Protein AF-A0A3N5PVI1-F1 (afdb_monomer)

Foldseek 3Di:
DVVPDQQLNDEADDLDQDLVNLLVNLVRQHVEHAYADLVVLVSNLVSQVVVVAAHEYAFEEQALFQLVDDPVFQLRHPPHSGTHYLVCVLVSVVVSVPRSNYAHAEYEYDRGAQRQDLVSLLVVLLSRVVSQVVCVVVVRHYNDYHSDDHQHDDPPPDDGDDPVNNVVSNVVRD

Mean predicted aligned error: 4.39 Å

pLDDT: mean 92.46, std 12.52, range [40.03, 98.81]

Structure (mmCIF, N/CA/C/O backbone):
data_AF-A0A3N5PVI1-F1
#
_entry.id   AF-A0A3N5PVI1-F1
#
loop_
_atom_site.group_PDB
_atom_site.id
_atom_site.type_symbol
_atom_site.label_atom_id
_atom_site.label_alt_id
_atom_site.label_comp_id
_atom_site.label_asym_id
_atom_site.label_entity_id
_atom_site.label_seq_id
_atom_site.pdbx_PDB_ins_code
_atom_site.Cartn_x
_atom_site.Cartn_y
_atom_site.Cartn_z
_atom_site.occupancy
_atom_site.B_iso_or_equiv
_atom_site.auth_seq_id
_atom_site.auth_comp_id
_atom_site.auth_asym_id
_atom_site.auth_atom_id
_atom_site.pdbx_PDB_model_num
ATOM 1 N N . MET A 1 1 ? -15.928 1.307 -10.564 1.00 89.75 1 MET A N 1
ATOM 2 C CA . MET A 1 1 ? -17.387 1.372 -10.323 1.00 89.75 1 MET A CA 1
ATOM 3 C C . MET A 1 1 ? -18.205 1.693 -11.567 1.00 89.75 1 MET A C 1
ATOM 5 O O . MET A 1 1 ? -18.883 0.793 -12.028 1.00 89.75 1 MET A O 1
ATOM 9 N N . ARG A 1 2 ? -18.153 2.898 -12.168 1.00 95.56 2 ARG A N 1
ATOM 10 C CA . ARG A 1 2 ? -18.947 3.177 -13.396 1.00 95.56 2 ARG A CA 1
ATOM 11 C C . ARG A 1 2 ? -18.619 2.237 -14.567 1.00 95.56 2 ARG A C 1
ATOM 13 O O . ARG A 1 2 ? -19.503 1.903 -15.337 1.00 95.56 2 ARG A O 1
ATOM 20 N N . ALA A 1 3 ? -17.370 1.779 -14.644 1.00 95.88 3 ALA A N 1
ATOM 21 C CA . ALA A 1 3 ? -16.906 0.776 -15.604 1.00 95.88 3 ALA A CA 1
ATOM 22 C C . ALA A 1 3 ? -17.116 -0.691 -15.148 1.00 95.88 3 ALA A C 1
ATOM 24 O O . ALA A 1 3 ? -16.478 -1.583 -15.686 1.00 95.88 3 ALA A O 1
ATOM 25 N N . GLY A 1 4 ? -17.940 -0.955 -14.125 1.00 95.62 4 GLY A N 1
ATOM 26 C CA . GLY A 1 4 ? -18.297 -2.316 -13.687 1.00 95.62 4 GLY A CA 1
ATOM 27 C C . GLY A 1 4 ? -17.474 -2.915 -12.537 1.00 95.62 4 GLY A C 1
ATOM 28 O O . GLY A 1 4 ? -17.927 -3.874 -11.929 1.00 95.62 4 GLY A O 1
ATOM 29 N N . PHE A 1 5 ? -16.318 -2.344 -12.174 1.00 96.62 5 PHE A N 1
ATOM 30 C CA . PHE A 1 5 ? -15.518 -2.839 -11.034 1.00 96.62 5 PHE A CA 1
ATOM 31 C C . PHE A 1 5 ? -16.230 -2.672 -9.688 1.00 96.62 5 PHE A C 1
ATOM 33 O O . PHE A 1 5 ? -16.684 -1.555 -9.381 1.00 96.62 5 PHE A O 1
ATOM 40 N N . ALA A 1 6 ? -16.259 -3.739 -8.883 1.00 97.81 6 ALA A N 1
ATOM 41 C CA . ALA A 1 6 ? -16.835 -3.727 -7.546 1.00 97.81 6 ALA A CA 1
ATOM 42 C C . ALA A 1 6 ? -15.925 -2.964 -6.563 1.00 97.81 6 ALA A C 1
ATOM 44 O O . ALA A 1 6 ? -14.713 -2.898 -6.768 1.00 97.81 6 ALA A O 1
ATOM 45 N N . PRO A 1 7 ? -16.465 -2.388 -5.472 1.00 97.31 7 PRO A N 1
ATOM 46 C CA . PRO A 1 7 ? -15.645 -1.754 -4.434 1.00 97.31 7 PRO A CA 1
ATOM 47 C C . PRO A 1 7 ? -14.547 -2.670 -3.870 1.00 97.31 7 PRO A C 1
ATOM 49 O O . PRO A 1 7 ? -13.428 -2.219 -3.630 1.00 97.31 7 PRO A O 1
ATOM 52 N N . SER A 1 8 ? -14.835 -3.968 -3.746 1.00 96.38 8 SER A N 1
ATOM 53 C CA . SER A 1 8 ? -13.900 -5.007 -3.292 1.00 96.38 8 SER A CA 1
ATOM 54 C C . SER A 1 8 ? -12.723 -5.268 -4.237 1.00 96.38 8 SER A C 1
ATOM 56 O O . SER A 1 8 ? -11.778 -5.945 -3.841 1.00 96.38 8 SER A O 1
ATOM 58 N N . ASP A 1 9 ? -12.754 -4.725 -5.456 1.00 96.12 9 ASP A N 1
ATOM 59 C CA . ASP A 1 9 ? -11.664 -4.829 -6.433 1.00 96.12 9 ASP A CA 1
ATOM 60 C C . ASP A 1 9 ? -10.757 -3.588 -6.419 1.00 96.12 9 ASP A C 1
ATOM 62 O O . ASP A 1 9 ? -9.756 -3.532 -7.131 1.00 96.12 9 ASP A O 1
ATOM 66 N N . ILE A 1 10 ? -11.111 -2.563 -5.636 1.00 98.31 10 ILE A N 1
ATOM 67 C CA . ILE A 1 10 ? -10.490 -1.238 -5.694 1.00 98.31 10 ILE A CA 1
ATOM 68 C C . ILE A 1 10 ? -9.606 -1.018 -4.468 1.00 98.31 10 ILE A C 1
ATOM 70 O O . ILE A 1 10 ? -10.077 -1.080 -3.333 1.00 98.31 10 ILE A O 1
ATOM 74 N N . VAL A 1 11 ? -8.341 -0.676 -4.712 1.00 98.25 11 VAL A N 1
ATOM 75 C CA . VAL A 1 11 ? -7.441 -0.078 -3.716 1.00 98.25 11 VAL A CA 1
ATOM 76 C C . VAL A 1 11 ? -7.370 1.434 -3.926 1.00 98.25 11 VAL A C 1
ATOM 78 O O . VAL A 1 11 ? -7.406 1.902 -5.066 1.00 98.25 11 VAL A O 1
ATOM 81 N N . PHE A 1 12 ? -7.284 2.213 -2.846 1.00 98.62 12 PHE A N 1
ATOM 82 C CA . PHE A 1 12 ? -7.224 3.677 -2.927 1.00 98.62 12 PHE A CA 1
ATOM 83 C C . PHE A 1 12 ? -5.923 4.234 -2.342 1.00 98.62 12 PHE A C 1
ATOM 85 O O . PHE A 1 12 ? -5.762 4.313 -1.125 1.00 98.62 12 PHE A O 1
ATOM 92 N N . SER A 1 13 ? -5.006 4.641 -3.221 1.00 97.44 13 SER A N 1
ATOM 93 C CA . SER A 1 13 ? -3.709 5.254 -2.884 1.00 97.44 13 SER A CA 1
ATOM 94 C C . SER A 1 13 ? -3.739 6.783 -2.988 1.00 97.44 13 SER A C 1
ATOM 96 O O . SER A 1 13 ? -4.665 7.354 -3.560 1.00 97.44 13 SER A O 1
ATOM 98 N N . GLY A 1 14 ? -2.710 7.452 -2.453 1.00 96.00 14 GLY A N 1
ATOM 99 C CA . GLY A 1 14 ? -2.506 8.899 -2.587 1.00 96.00 14 GLY A CA 1
ATOM 100 C C . GLY A 1 14 ? -2.204 9.588 -1.257 1.00 96.00 14 GLY A C 1
ATOM 101 O O . GLY A 1 14 ? -2.901 9.366 -0.276 1.00 96.00 14 GLY A O 1
ATOM 102 N N . VAL A 1 15 ? -1.184 10.451 -1.227 1.00 95.00 15 VAL A N 1
ATOM 103 C CA . VAL A 1 15 ? -0.692 11.124 -0.003 1.00 95.00 15 VAL A CA 1
ATOM 104 C C . VAL A 1 15 ? -1.666 12.162 0.583 1.00 95.00 15 VAL A C 1
ATOM 106 O O . VAL A 1 15 ? -1.610 12.484 1.766 1.00 95.00 15 VAL A O 1
ATOM 109 N N . GLY A 1 16 ? -2.556 12.708 -0.246 1.00 96.06 16 GLY A N 1
ATOM 110 C CA . GLY A 1 16 ? -3.358 13.893 0.070 1.00 96.06 16 GLY A CA 1
ATOM 111 C C . GLY A 1 16 ? -4.863 13.654 0.113 1.00 96.06 16 GLY A C 1
ATOM 112 O O . GLY A 1 16 ? -5.597 14.573 -0.234 1.00 96.06 16 GLY A O 1
ATOM 113 N N . LYS A 1 17 ? -5.324 12.449 0.482 1.00 98.50 17 LYS A N 1
ATOM 114 C CA . LYS A 1 17 ? -6.765 12.139 0.518 1.00 98.50 17 LYS A CA 1
ATOM 115 C C . LYS A 1 17 ? -7.499 13.126 1.426 1.00 98.50 17 LYS A C 1
ATOM 117 O O . LYS A 1 17 ? -7.165 13.262 2.611 1.00 98.50 17 LYS A O 1
ATOM 122 N N . SER A 1 18 ? -8.486 13.806 0.861 1.00 98.50 18 SER A N 1
ATOM 123 C CA . SER A 1 18 ? -9.356 14.736 1.574 1.00 98.50 18 SER A CA 1
ATOM 124 C C . SER A 1 18 ? -10.294 13.996 2.541 1.00 98.50 18 SER A C 1
ATOM 126 O O . SER A 1 18 ? -10.505 12.787 2.398 1.00 98.50 18 SER A O 1
ATOM 128 N N . PRO A 1 19 ? -10.871 14.692 3.539 1.00 98.06 19 PRO A N 1
ATOM 129 C CA . PRO A 1 19 ? -11.864 14.098 4.433 1.00 98.06 19 PRO A CA 1
ATOM 130 C C . PRO A 1 19 ? -13.027 13.440 3.678 1.00 98.06 19 PRO A C 1
ATOM 132 O O . PRO A 1 19 ? -13.329 12.278 3.938 1.00 98.06 19 PRO A O 1
ATOM 135 N N . ASP A 1 20 ? -13.589 14.127 2.682 1.00 98.44 20 ASP A N 1
ATOM 136 C CA . ASP A 1 20 ? -14.720 13.632 1.889 1.00 98.44 20 ASP A CA 1
ATOM 137 C C . ASP A 1 20 ? -14.358 12.364 1.097 1.00 98.44 20 ASP A C 1
ATOM 139 O O . ASP A 1 20 ? -15.144 11.416 1.016 1.00 98.44 20 ASP A O 1
ATOM 143 N N . GLU A 1 21 ? -13.143 12.302 0.543 1.00 98.69 21 GLU A N 1
ATOM 144 C CA . GLU A 1 21 ? -12.642 11.108 -0.145 1.00 98.69 21 GLU A CA 1
ATOM 145 C C . GLU A 1 21 ? -12.460 9.926 0.814 1.00 98.69 21 GLU A C 1
ATOM 147 O O . GLU A 1 21 ? -12.811 8.796 0.464 1.00 98.69 21 GLU A O 1
ATOM 152 N N . ILE A 1 22 ? -11.945 10.171 2.024 1.00 98.75 22 ILE A N 1
ATOM 153 C CA . ILE A 1 22 ? -11.789 9.142 3.062 1.00 98.75 22 ILE A CA 1
ATOM 154 C C . ILE A 1 22 ? -13.161 8.620 3.493 1.00 98.75 22 ILE A C 1
ATOM 156 O O . ILE A 1 22 ? -13.380 7.410 3.497 1.00 98.75 22 ILE A O 1
ATOM 160 N N . GLU A 1 23 ? -14.103 9.507 3.810 1.00 98.44 23 GLU A N 1
ATOM 161 C CA . GLU A 1 23 ? -15.461 9.125 4.205 1.00 98.44 23 GLU A CA 1
ATOM 162 C C . GLU A 1 23 ? -16.154 8.308 3.117 1.00 98.44 23 GLU A C 1
ATOM 164 O O . GLU A 1 23 ? -16.791 7.287 3.402 1.00 98.44 23 GLU A O 1
ATOM 169 N N . ARG A 1 24 ? -15.978 8.710 1.854 1.00 98.38 24 ARG A N 1
ATOM 170 C CA . ARG A 1 24 ? -16.527 7.978 0.719 1.00 98.38 24 ARG A CA 1
ATOM 171 C C . ARG A 1 24 ? -15.887 6.603 0.562 1.00 98.38 24 ARG A C 1
ATOM 173 O O . ARG A 1 24 ? -16.609 5.634 0.340 1.00 98.38 24 ARG A O 1
ATOM 180 N N . ALA A 1 25 ? -14.567 6.496 0.685 1.00 98.44 25 ALA A N 1
ATOM 181 C CA . ALA A 1 25 ? -13.855 5.223 0.601 1.00 98.44 25 ALA A CA 1
ATOM 182 C C . ALA A 1 25 ? -14.283 4.251 1.713 1.00 98.44 25 ALA A C 1
ATOM 184 O O . ALA A 1 25 ? -14.558 3.081 1.446 1.00 98.44 25 ALA A O 1
ATOM 185 N N . VAL A 1 26 ? -14.429 4.752 2.942 1.00 98.56 26 VAL A N 1
ATOM 186 C CA . VAL A 1 26 ? -14.950 3.991 4.086 1.00 98.56 26 VAL A CA 1
ATOM 187 C C . VAL A 1 26 ? -16.381 3.522 3.819 1.00 98.56 26 VAL A C 1
ATOM 189 O O . VAL A 1 26 ? -16.682 2.344 3.995 1.00 98.56 26 VAL A O 1
ATOM 192 N N . GLN A 1 27 ? -17.264 4.414 3.356 1.00 97.94 27 GLN A N 1
ATOM 193 C CA . GLN A 1 27 ? -18.656 4.074 3.045 1.00 97.94 27 GLN A CA 1
ATOM 194 C C . GLN A 1 27 ? -18.766 2.987 1.969 1.00 97.94 27 GLN A C 1
ATOM 196 O O . GLN A 1 27 ? -19.673 2.160 2.024 1.00 97.94 27 GLN A O 1
ATOM 201 N N . LEU A 1 28 ? -17.883 3.023 0.971 1.00 97.94 28 LEU A N 1
ATOM 202 C CA . LEU A 1 28 ? -17.895 2.079 -0.141 1.00 97.94 28 LEU A CA 1
ATOM 203 C C . LEU A 1 28 ? -17.383 0.686 0.236 1.00 97.94 28 LEU A C 1
ATOM 205 O O . LEU A 1 28 ? -17.652 -0.248 -0.513 1.00 97.94 28 LEU A O 1
ATOM 209 N N . GLY A 1 29 ? -16.655 0.540 1.349 1.00 97.50 29 GLY A N 1
ATOM 210 C CA . GLY A 1 29 ? -16.053 -0.739 1.729 1.00 97.50 29 GLY A CA 1
ATOM 211 C C . GLY A 1 29 ? -15.057 -1.229 0.678 1.00 97.50 29 GLY A C 1
ATOM 212 O O . GLY A 1 29 ? -15.206 -2.325 0.141 1.00 97.50 29 GLY A O 1
ATOM 213 N N . LEU A 1 30 ? -14.078 -0.384 0.335 1.00 98.25 30 LEU A N 1
ATOM 214 C CA . LEU A 1 30 ? -13.041 -0.723 -0.644 1.00 98.25 30 LEU A CA 1
ATOM 215 C C . LEU A 1 30 ? -12.203 -1.936 -0.204 1.00 98.25 30 LEU A C 1
ATOM 217 O O . LEU A 1 30 ? -12.142 -2.255 0.985 1.00 98.25 30 LEU A O 1
ATOM 221 N N . LYS A 1 31 ? -11.492 -2.564 -1.154 1.00 98.25 31 LYS A N 1
ATOM 222 C CA . LYS A 1 31 ? -10.528 -3.642 -0.862 1.00 98.25 31 LYS A CA 1
ATOM 223 C C . LYS A 1 31 ? -9.538 -3.227 0.222 1.00 98.25 31 LYS A C 1
ATOM 225 O O . LYS A 1 31 ? -9.329 -3.960 1.186 1.00 98.25 31 LYS A O 1
ATOM 230 N N . ALA A 1 32 ? -8.939 -2.055 0.034 1.00 98.50 32 ALA A N 1
ATOM 231 C CA . ALA A 1 32 ? -8.070 -1.407 0.998 1.00 98.50 32 ALA A CA 1
ATOM 232 C C . ALA A 1 32 ? -7.954 0.091 0.694 1.00 98.50 32 ALA A C 1
ATOM 234 O O . ALA A 1 32 ? -7.917 0.514 -0.465 1.00 98.50 32 ALA A O 1
ATOM 235 N N . I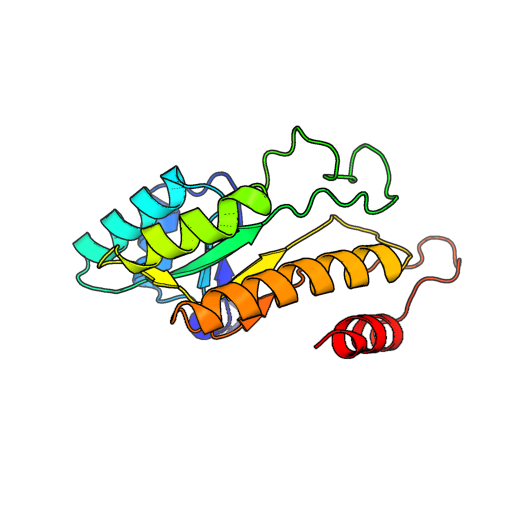LE A 1 33 ? -7.848 0.900 1.743 1.00 98.75 33 ILE A N 1
ATOM 236 C CA . ILE A 1 33 ? -7.332 2.265 1.647 1.00 98.75 33 ILE A CA 1
ATOM 237 C C . ILE A 1 33 ? -5.833 2.186 1.940 1.00 98.75 33 ILE A C 1
ATOM 239 O O . ILE A 1 33 ? -5.444 1.756 3.023 1.00 98.75 33 ILE A O 1
ATOM 243 N N . ASN A 1 34 ? -4.995 2.584 0.985 1.00 98.69 34 ASN A N 1
ATOM 244 C CA . ASN A 1 34 ? -3.545 2.593 1.149 1.00 98.69 34 ASN A CA 1
ATOM 245 C C . ASN A 1 34 ? -3.148 3.905 1.832 1.00 98.69 34 ASN A C 1
ATOM 247 O O . ASN A 1 34 ? -3.023 4.941 1.172 1.00 98.69 34 ASN A O 1
ATOM 251 N N . ALA A 1 35 ? -3.006 3.871 3.154 1.00 98.50 35 ALA A N 1
ATOM 252 C CA . ALA A 1 35 ? -2.584 5.007 3.957 1.00 98.50 35 ALA A CA 1
ATOM 253 C C . ALA A 1 35 ? -1.099 5.312 3.731 1.00 98.50 35 ALA A C 1
ATOM 255 O O . ALA A 1 35 ? -0.261 4.413 3.646 1.00 98.50 35 ALA A O 1
ATOM 256 N N . GLU A 1 36 ? -0.776 6.596 3.657 1.00 97.50 36 GLU A N 1
ATOM 257 C CA . GLU A 1 36 ? 0.570 7.093 3.360 1.00 97.50 36 GLU A CA 1
ATOM 258 C C . GLU A 1 36 ? 1.209 7.766 4.586 1.00 97.50 36 GLU A C 1
ATOM 260 O O . GLU A 1 36 ? 2.382 8.119 4.560 1.00 97.50 36 GLU A O 1
ATOM 265 N N . SER A 1 37 ? 0.457 7.944 5.681 1.00 97.25 37 SER A N 1
ATOM 266 C CA . SER A 1 37 ? 0.958 8.549 6.920 1.00 97.25 37 SER A CA 1
ATOM 267 C C . SER A 1 37 ? 0.175 8.124 8.166 1.00 97.25 37 SER A C 1
ATOM 269 O O . SER A 1 37 ? -0.988 7.726 8.097 1.00 97.25 37 SER A O 1
ATOM 271 N N . ALA A 1 38 ? 0.793 8.308 9.334 1.00 97.25 38 ALA A N 1
ATOM 272 C CA . ALA A 1 38 ? 0.151 8.148 10.639 1.00 97.25 38 ALA A CA 1
ATOM 273 C C . ALA A 1 38 ? -1.113 9.009 10.806 1.00 97.25 38 ALA A C 1
ATOM 275 O O . ALA A 1 38 ? -2.145 8.505 11.2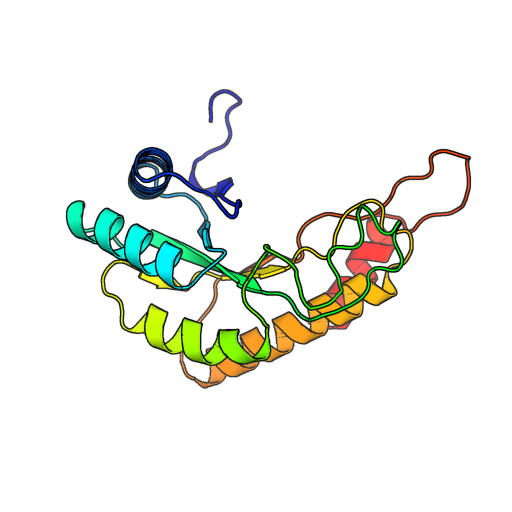41 1.00 97.25 38 ALA A O 1
ATOM 276 N N . GLY A 1 39 ? -1.046 10.289 10.431 1.00 97.44 39 GLY A N 1
ATOM 277 C CA . GLY A 1 39 ? -2.188 11.196 10.553 1.00 97.44 39 GLY A CA 1
ATOM 278 C C . GLY A 1 39 ? -3.334 10.841 9.605 1.00 97.44 39 GLY A C 1
ATOM 279 O O . GLY A 1 39 ? -4.488 11.145 9.889 1.00 97.44 39 GLY A O 1
ATOM 280 N N . GLU A 1 40 ? -3.053 10.190 8.473 1.00 98.31 40 GLU A N 1
ATOM 281 C CA . GLU A 1 40 ? -4.104 9.671 7.598 1.00 98.31 40 GLU A CA 1
ATOM 282 C C . GLU A 1 40 ? -4.836 8.480 8.225 1.00 98.31 40 GLU A C 1
ATOM 284 O O . GLU A 1 40 ? -6.063 8.445 8.169 1.00 98.31 40 GLU A O 1
ATOM 289 N N . LEU A 1 41 ? -4.120 7.569 8.896 1.00 98.62 41 LEU A N 1
ATOM 290 C CA . LEU A 1 41 ? -4.737 6.468 9.649 1.00 98.62 41 LEU A CA 1
ATOM 291 C C . LEU A 1 41 ? -5.738 6.985 10.687 1.00 98.62 41 LEU A C 1
ATOM 293 O O . LEU A 1 41 ? -6.858 6.494 10.749 1.00 98.62 41 LEU A O 1
ATOM 297 N N . GLU A 1 42 ? -5.384 8.037 11.426 1.00 98.38 42 GLU A N 1
ATOM 298 C CA . GLU A 1 42 ? -6.280 8.669 12.407 1.00 98.38 42 GLU A CA 1
ATOM 299 C C . GLU A 1 42 ? -7.545 9.259 11.761 1.00 98.38 42 GLU A C 1
ATOM 301 O O . GLU A 1 42 ? -8.633 9.225 12.343 1.00 98.38 42 GLU A O 1
ATOM 306 N N . ARG A 1 43 ? -7.430 9.809 10.544 1.00 98.56 43 ARG A N 1
ATOM 307 C CA . ARG A 1 43 ? -8.594 10.300 9.790 1.00 98.56 43 ARG A CA 1
ATOM 308 C C . ARG A 1 43 ? -9.483 9.151 9.322 1.00 98.56 43 ARG A C 1
ATOM 310 O O . ARG A 1 43 ? -10.702 9.272 9.430 1.00 98.56 43 ARG A O 1
ATOM 317 N N . ILE A 1 44 ? -8.890 8.055 8.847 1.00 98.75 44 ILE A N 1
ATOM 318 C CA . ILE A 1 44 ? -9.628 6.858 8.426 1.00 98.75 44 ILE A CA 1
ATOM 319 C C . ILE A 1 44 ? -10.336 6.219 9.629 1.00 98.75 44 ILE A C 1
ATOM 321 O O . ILE A 1 44 ? -11.525 5.925 9.523 1.00 98.75 44 ILE A O 1
ATOM 325 N N . ASP A 1 45 ? -9.665 6.072 10.779 1.00 98.81 45 ASP A N 1
ATOM 326 C CA . ASP A 1 45 ? -10.258 5.512 12.006 1.00 98.81 45 ASP A CA 1
ATOM 327 C C . ASP A 1 45 ? -11.481 6.320 12.431 1.00 98.81 45 ASP A C 1
ATOM 329 O O . ASP A 1 45 ? -12.563 5.769 12.629 1.00 98.81 45 ASP A O 1
ATOM 333 N N . ARG A 1 46 ? -11.345 7.650 12.487 1.00 98.62 46 ARG A N 1
ATOM 334 C CA . ARG A 1 46 ? -12.456 8.539 12.839 1.00 98.62 46 ARG A CA 1
ATOM 335 C C . ARG A 1 46 ? -13.643 8.376 11.887 1.00 98.62 46 ARG A C 1
ATOM 337 O O . ARG A 1 46 ? -14.773 8.253 12.357 1.00 98.62 46 ARG A O 1
ATOM 344 N N . ALA A 1 47 ? -13.398 8.351 10.577 1.00 98.62 47 ALA A N 1
ATOM 345 C CA . ALA A 1 47 ? -14.448 8.180 9.574 1.00 98.62 47 ALA A CA 1
ATOM 346 C C . ALA A 1 47 ? -15.129 6.802 9.673 1.00 98.62 47 ALA A C 1
ATOM 348 O O . ALA A 1 47 ? -16.353 6.705 9.588 1.00 98.62 47 ALA A O 1
ATOM 349 N N . ALA A 1 48 ? -14.360 5.737 9.906 1.00 98.69 48 ALA A N 1
ATOM 350 C CA . ALA A 1 48 ? -14.872 4.379 10.078 1.00 98.69 48 ALA A CA 1
ATOM 351 C C . ALA A 1 48 ? -15.723 4.240 11.347 1.00 98.69 48 ALA A C 1
ATOM 353 O O . ALA A 1 48 ? -16.854 3.750 11.297 1.00 98.69 48 ALA A O 1
ATOM 354 N N . ARG A 1 49 ? -15.235 4.775 12.471 1.00 98.50 49 ARG A N 1
ATOM 355 C CA . ARG A 1 49 ? -15.955 4.789 13.750 1.00 98.50 49 ARG A CA 1
ATOM 356 C C . ARG A 1 49 ? -17.257 5.573 13.683 1.00 98.50 49 ARG A C 1
ATOM 358 O O . ARG A 1 49 ? -18.257 5.100 14.217 1.00 98.50 49 ARG A O 1
ATOM 365 N N . ALA A 1 50 ? -17.271 6.720 13.002 1.00 98.00 50 ALA A N 1
ATOM 366 C CA . ALA A 1 50 ? -18.481 7.521 12.799 1.00 98.00 50 ALA A CA 1
ATOM 367 C C . ALA A 1 50 ? -19.593 6.752 12.060 1.00 98.00 50 ALA A C 1
ATOM 369 O O . ALA A 1 50 ? -20.763 7.114 12.151 1.00 98.00 50 ALA A O 1
ATOM 370 N N . ARG A 1 51 ? -19.237 5.676 11.349 1.00 96.19 51 ARG A N 1
ATOM 371 C CA . ARG A 1 51 ? -20.165 4.802 10.620 1.00 96.19 51 ARG A CA 1
ATOM 372 C C . ARG A 1 51 ? -20.306 3.414 11.245 1.00 96.19 51 ARG A C 1
ATOM 374 O O . ARG A 1 51 ? -20.956 2.561 10.651 1.00 96.19 51 ARG A O 1
ATOM 381 N N . SER A 1 52 ? -19.690 3.181 12.405 1.00 97.88 52 SER A N 1
ATOM 382 C CA . SER A 1 52 ? -19.668 1.883 13.090 1.00 97.88 52 SER A CA 1
ATOM 383 C C . SER A 1 52 ? -19.172 0.726 12.206 1.00 97.88 52 SER A C 1
ATOM 385 O O . SER A 1 52 ? -19.661 -0.396 12.313 1.00 97.88 52 SER A O 1
ATOM 387 N N . VAL A 1 53 ? -18.191 0.991 11.337 1.00 98.00 53 VAL A N 1
ATOM 388 C CA . VAL A 1 53 ? -17.530 -0.022 10.497 1.00 98.00 53 VAL A CA 1
ATOM 389 C C . VAL A 1 53 ? -16.040 -0.103 10.815 1.00 98.00 53 VAL A C 1
ATOM 391 O O . VAL A 1 53 ? -15.476 0.800 11.433 1.00 98.00 53 VAL A O 1
ATOM 394 N N . ARG A 1 54 ? -15.387 -1.172 10.346 1.00 98.19 54 ARG A N 1
ATOM 395 C CA . ARG A 1 54 ? -13.923 -1.261 10.287 1.00 98.19 54 ARG A CA 1
ATOM 396 C C . ARG A 1 54 ? -13.468 -1.121 8.843 1.00 98.19 54 ARG A C 1
ATOM 398 O O . ARG A 1 54 ? -13.875 -1.907 7.992 1.00 98.19 54 ARG A O 1
ATOM 405 N N . ALA A 1 55 ? -12.649 -0.116 8.561 1.00 98.62 55 ALA A N 1
ATOM 406 C CA . ALA A 1 55 ? -12.091 0.090 7.234 1.00 98.62 55 ALA A CA 1
ATOM 407 C C . ALA A 1 55 ? -10.882 -0.826 7.026 1.00 98.62 55 ALA A C 1
ATOM 409 O O . ALA A 1 55 ? -9.988 -0.875 7.871 1.00 98.62 55 ALA A O 1
ATOM 410 N N . LYS A 1 56 ? -10.832 -1.521 5.886 1.00 98.75 56 LYS A N 1
ATOM 411 C CA . LYS A 1 56 ? -9.637 -2.255 5.465 1.00 98.75 56 LYS A CA 1
ATOM 412 C C . LYS A 1 56 ? -8.561 -1.265 5.046 1.00 98.75 56 LYS A C 1
ATOM 414 O O . LYS A 1 56 ? -8.784 -0.439 4.159 1.00 98.75 56 LYS A O 1
ATOM 419 N N . VAL A 1 57 ? -7.401 -1.350 5.682 1.00 98.69 57 VAL A N 1
ATOM 420 C CA . VAL A 1 57 ? -6.296 -0.421 5.459 1.00 98.69 57 VAL A CA 1
ATOM 421 C C . VAL A 1 57 ? -5.012 -1.183 5.192 1.00 98.69 57 VAL A C 1
ATOM 423 O O . VAL A 1 57 ? -4.660 -2.114 5.917 1.00 98.69 57 VAL A O 1
ATOM 426 N N . ALA A 1 58 ? -4.304 -0.750 4.157 1.00 98.69 58 ALA A N 1
ATOM 427 C CA . ALA A 1 58 ? -2.908 -1.085 3.959 1.00 98.69 58 ALA A CA 1
ATOM 428 C C . ALA A 1 58 ? -2.046 0.151 4.215 1.00 98.69 58 ALA A C 1
ATOM 430 O O . ALA A 1 58 ? -2.497 1.277 4.016 1.00 98.69 58 ALA A O 1
ATOM 431 N N . VAL A 1 59 ? -0.804 -0.036 4.650 1.00 98.62 59 VAL A N 1
ATOM 432 C CA . VAL A 1 59 ? 0.162 1.067 4.758 1.00 98.62 59 VAL A CA 1
ATOM 433 C C . VAL A 1 59 ? 1.106 0.994 3.572 1.00 98.62 59 VAL A C 1
ATOM 435 O O . VAL A 1 59 ? 1.709 -0.056 3.325 1.00 98.62 59 VAL A O 1
ATOM 438 N N . ARG A 1 60 ? 1.257 2.112 2.853 1.00 98.31 60 ARG A N 1
ATOM 439 C CA . ARG A 1 60 ? 2.350 2.257 1.897 1.00 98.31 60 ARG A CA 1
ATOM 440 C C . ARG A 1 60 ? 3.649 2.450 2.664 1.00 98.31 60 ARG A C 1
ATOM 442 O O . ARG A 1 60 ? 3.768 3.403 3.432 1.00 98.31 60 ARG A O 1
ATOM 449 N N . VAL A 1 61 ? 4.621 1.585 2.425 1.00 97.44 61 VAL A N 1
ATOM 450 C CA . VAL A 1 61 ? 5.955 1.688 3.016 1.00 97.44 61 VAL A CA 1
ATOM 451 C C . VAL A 1 61 ? 6.975 2.144 1.981 1.00 97.44 61 VAL A C 1
ATOM 453 O O . VAL A 1 61 ? 6.822 1.900 0.781 1.00 97.44 61 VAL A O 1
ATOM 456 N N . ASN A 1 62 ? 8.012 2.819 2.459 1.00 94.69 62 ASN A N 1
ATOM 457 C CA . ASN A 1 62 ? 9.170 3.213 1.679 1.00 94.69 62 ASN A CA 1
ATOM 458 C C . ASN A 1 62 ? 10.401 2.439 2.190 1.00 94.69 62 ASN A C 1
ATOM 460 O O . ASN A 1 62 ? 10.861 2.730 3.295 1.00 94.69 62 ASN A O 1
ATOM 464 N N . PRO A 1 63 ? 10.916 1.456 1.426 1.00 91.12 63 PRO A N 1
ATOM 465 C CA . PRO A 1 63 ? 12.086 0.667 1.810 1.00 91.12 63 PRO A CA 1
ATOM 466 C C . PRO A 1 63 ? 13.429 1.357 1.511 1.00 91.12 63 PRO A C 1
ATOM 468 O O . PRO A 1 63 ? 14.459 0.709 1.657 1.00 91.12 63 PRO A O 1
ATOM 471 N N . ASP A 1 64 ? 13.425 2.618 1.058 1.00 86.12 64 ASP A N 1
ATOM 472 C CA . ASP A 1 64 ? 14.626 3.387 0.685 1.00 86.12 64 ASP A CA 1
ATOM 473 C C . ASP A 1 64 ? 15.502 2.654 -0.352 1.00 86.12 64 ASP A C 1
ATOM 475 O O . ASP A 1 64 ? 16.696 2.412 -0.190 1.00 86.12 64 ASP A O 1
ATOM 479 N N . ILE A 1 65 ? 14.859 2.222 -1.441 1.00 83.31 65 ILE A N 1
ATOM 480 C CA . ILE A 1 65 ? 15.507 1.518 -2.552 1.00 83.31 65 ILE A CA 1
ATOM 481 C C . ILE A 1 65 ? 15.475 2.412 -3.786 1.00 83.31 65 ILE A C 1
ATOM 483 O O . ILE A 1 65 ? 14.398 2.734 -4.292 1.00 83.31 65 ILE A O 1
ATOM 487 N N . ASP A 1 66 ? 16.654 2.750 -4.309 1.00 77.19 66 ASP A N 1
ATOM 488 C CA . ASP A 1 66 ? 16.771 3.410 -5.607 1.00 77.19 66 ASP A CA 1
ATOM 489 C C . ASP A 1 66 ? 16.359 2.448 -6.730 1.00 77.19 66 ASP A C 1
ATOM 491 O O . ASP A 1 66 ? 16.909 1.355 -6.891 1.00 77.19 66 ASP A O 1
ATOM 495 N N . ALA A 1 67 ? 15.368 2.866 -7.513 1.00 69.81 67 ALA A N 1
ATOM 496 C CA . ALA A 1 67 ? 14.868 2.116 -8.655 1.00 69.81 67 ALA A CA 1
ATOM 497 C C . ALA A 1 67 ? 15.742 2.278 -9.914 1.00 69.81 67 ALA A C 1
ATOM 499 O O . ALA A 1 67 ? 15.433 1.670 -10.939 1.00 69.81 67 ALA A O 1
ATOM 500 N N . GLY A 1 68 ? 16.791 3.113 -9.871 1.00 61.69 68 GLY A N 1
ATOM 501 C CA . GLY A 1 68 ? 17.675 3.375 -11.011 1.00 61.69 68 GLY A CA 1
ATOM 502 C C . GLY A 1 68 ? 16.969 4.086 -12.171 1.00 61.69 68 GLY A C 1
ATOM 503 O O . GLY A 1 68 ? 17.349 3.925 -13.329 1.00 61.69 68 GLY A O 1
ATOM 504 N N . THR A 1 69 ? 15.902 4.835 -11.875 1.00 58.94 69 THR A N 1
ATOM 505 C CA . THR A 1 69 ? 15.102 5.584 -12.861 1.00 58.94 69 THR A CA 1
ATOM 506 C C . THR A 1 69 ? 15.499 7.065 -12.877 1.00 58.94 69 THR A C 1
ATOM 508 O O . THR A 1 69 ? 16.246 7.525 -12.016 1.00 58.94 69 THR A O 1
ATOM 511 N N . HIS A 1 70 ? 15.039 7.834 -13.874 1.00 54.62 70 HIS A N 1
ATOM 512 C CA . HIS A 1 70 ? 15.381 9.260 -14.008 1.00 54.62 70 HIS A CA 1
ATOM 513 C C . HIS A 1 70 ? 15.130 10.020 -12.685 1.00 54.62 70 HIS A C 1
ATOM 515 O O . HIS A 1 70 ? 14.093 9.786 -12.067 1.00 54.62 70 HIS A O 1
ATOM 521 N N . PRO A 1 71 ? 15.971 10.986 -12.264 1.00 47.53 71 PRO A N 1
ATOM 522 C CA . PRO A 1 71 ? 15.841 11.703 -10.981 1.00 47.53 71 PRO A CA 1
ATOM 523 C C . PRO A 1 71 ? 14.516 12.461 -10.740 1.00 47.53 71 PRO A C 1
ATOM 525 O O . PRO A 1 71 ? 14.273 12.932 -9.637 1.00 47.53 71 PRO A O 1
ATOM 528 N N . HIS A 1 72 ? 13.630 12.571 -11.739 1.00 50.38 72 HIS A N 1
ATOM 529 C CA . HIS A 1 72 ? 12.273 13.117 -11.569 1.00 50.38 72 HIS A CA 1
ATOM 530 C C . HIS A 1 72 ? 11.214 12.038 -11.260 1.00 50.38 72 HIS A C 1
ATOM 532 O O . HIS A 1 72 ? 10.085 12.371 -10.910 1.00 50.38 72 HIS A O 1
ATOM 538 N N . ILE A 1 73 ? 11.574 10.758 -11.403 1.00 49.41 73 ILE A N 1
ATOM 539 C CA . ILE A 1 73 ? 10.730 9.566 -11.225 1.00 49.41 73 ILE A CA 1
ATOM 540 C C . ILE A 1 73 ? 11.292 8.666 -10.113 1.00 49.41 73 ILE A C 1
ATOM 542 O O . ILE A 1 73 ? 10.516 7.969 -9.460 1.00 49.41 73 ILE A O 1
ATOM 546 N N . SER A 1 74 ? 12.610 8.711 -9.859 1.00 48.81 74 SER A N 1
ATOM 547 C CA . SER A 1 74 ? 13.229 8.021 -8.726 1.00 48.81 74 SER A CA 1
ATOM 548 C C . SER A 1 74 ? 12.805 8.694 -7.427 1.00 48.81 74 SER A C 1
ATOM 550 O O . SER A 1 74 ? 13.362 9.682 -6.957 1.00 48.81 74 SER A O 1
ATOM 552 N N . THR A 1 75 ? 11.748 8.139 -6.856 1.00 46.19 75 THR A N 1
ATOM 553 C CA . THR A 1 75 ? 11.179 8.461 -5.555 1.00 46.19 75 THR A CA 1
ATOM 554 C C . THR A 1 75 ? 11.995 7.864 -4.389 1.00 46.19 75 THR A C 1
ATOM 556 O O . THR A 1 75 ? 11.438 7.556 -3.337 1.00 46.19 75 THR A O 1
ATOM 559 N N . GLY A 1 76 ? 13.297 7.638 -4.580 1.00 40.03 76 GLY A N 1
ATOM 560 C CA . GLY A 1 76 ? 14.089 6.689 -3.789 1.00 40.03 76 GLY A CA 1
ATOM 561 C C . GLY A 1 76 ? 15.183 7.266 -2.886 1.00 40.03 76 GLY A C 1
ATOM 562 O O . GLY A 1 76 ? 16.060 6.506 -2.509 1.00 40.03 76 GLY A O 1
ATOM 563 N N . LEU A 1 77 ? 15.185 8.561 -2.549 1.00 47.06 77 LEU A N 1
ATOM 564 C CA . LEU A 1 77 ? 16.190 9.130 -1.632 1.00 47.06 77 LEU A CA 1
ATOM 565 C C . LEU A 1 77 ? 15.517 9.947 -0.531 1.00 47.06 77 LEU A C 1
ATOM 567 O O . LEU A 1 77 ? 15.078 11.049 -0.838 1.00 47.06 77 LEU A O 1
ATOM 571 N N . HIS A 1 78 ? 15.437 9.411 0.700 1.00 47.50 78 HIS A N 1
ATOM 572 C CA . HIS A 1 78 ? 15.211 10.032 2.034 1.00 47.50 78 HIS A CA 1
ATOM 573 C C . HIS A 1 78 ? 14.227 11.225 2.245 1.00 47.50 78 HIS A C 1
ATOM 575 O O . HIS A 1 78 ? 13.935 11.576 3.386 1.00 47.50 78 HIS A O 1
ATOM 581 N N . ILE A 1 79 ? 13.657 11.839 1.209 1.00 52.91 79 ILE A N 1
ATOM 582 C CA . ILE A 1 79 ? 12.821 13.051 1.222 1.00 52.91 79 ILE A CA 1
ATOM 583 C C . ILE A 1 79 ? 11.584 12.818 0.355 1.00 52.91 79 ILE A C 1
ATOM 585 O O . ILE A 1 79 ? 11.156 13.651 -0.447 1.00 52.91 79 ILE A O 1
ATOM 589 N N . ASN A 1 80 ? 11.013 11.629 0.484 1.00 64.12 80 ASN A N 1
ATOM 590 C CA . ASN A 1 80 ? 9.925 11.214 -0.362 1.00 64.12 80 ASN A CA 1
ATOM 591 C C . ASN A 1 80 ? 8.599 11.305 0.374 1.00 64.12 80 ASN A C 1
ATOM 593 O O . ASN A 1 80 ? 8.380 10.627 1.369 1.00 64.12 80 ASN A O 1
ATOM 597 N N . LYS A 1 81 ? 7.686 12.136 -0.147 1.00 83.38 81 LYS A N 1
ATOM 598 C CA . LYS A 1 81 ? 6.345 12.358 0.427 1.00 83.38 81 LYS A CA 1
ATOM 599 C C . LYS A 1 81 ? 5.451 11.110 0.435 1.00 83.38 81 LYS A C 1
ATOM 601 O O . LYS A 1 81 ? 4.290 11.202 0.814 1.00 83.38 81 LYS A O 1
ATOM 606 N N . PHE A 1 82 ? 5.949 10.000 -0.095 1.00 91.06 82 PHE A N 1
ATOM 607 C CA . PHE A 1 82 ? 5.202 8.785 -0.337 1.00 91.06 82 PHE A CA 1
ATOM 608 C C . PHE A 1 82 ? 5.603 7.700 0.649 1.00 91.06 82 PHE A C 1
ATOM 610 O O . PHE A 1 82 ? 6.774 7.332 0.741 1.00 91.06 82 PHE A O 1
ATOM 617 N N . GLY A 1 83 ? 4.593 7.132 1.288 1.00 93.62 83 GLY A N 1
ATOM 618 C CA . GLY A 1 83 ? 4.717 6.069 2.258 1.00 93.62 83 GLY A CA 1
ATOM 619 C C . GLY A 1 83 ? 5.409 6.486 3.550 1.00 93.62 83 GLY A C 1
ATOM 620 O O . GLY A 1 83 ? 5.937 7.585 3.714 1.00 93.62 83 GLY A O 1
ATOM 621 N N . VAL A 1 84 ? 5.394 5.549 4.484 1.00 95.62 84 VAL A N 1
ATOM 622 C CA . VAL A 1 84 ? 6.090 5.642 5.764 1.00 95.62 84 VAL A CA 1
ATOM 623 C C . VAL A 1 84 ? 7.434 4.917 5.638 1.00 95.62 84 VAL A C 1
ATOM 625 O O . VAL A 1 84 ? 7.461 3.856 5.010 1.00 95.62 84 VAL A O 1
ATOM 628 N N . PRO A 1 85 ? 8.535 5.427 6.225 1.00 95.50 85 PRO A N 1
ATOM 629 C CA . PRO A 1 85 ? 9.799 4.693 6.276 1.00 95.50 85 PRO A CA 1
ATOM 630 C C . PRO A 1 85 ? 9.605 3.275 6.818 1.00 95.50 85 PRO A C 1
ATOM 632 O O . PRO A 1 85 ? 8.864 3.076 7.790 1.00 95.50 85 PRO A O 1
ATOM 635 N N . LEU A 1 86 ? 10.231 2.290 6.174 1.00 95.75 86 LEU A N 1
ATOM 636 C CA . LEU A 1 86 ? 10.035 0.878 6.494 1.00 95.75 86 LEU A CA 1
ATOM 637 C C . LEU A 1 86 ? 10.349 0.573 7.965 1.00 95.75 86 LEU A C 1
ATOM 639 O O . LEU A 1 86 ? 9.584 -0.154 8.600 1.00 95.75 86 LEU A O 1
ATOM 643 N N . GLU A 1 87 ? 11.384 1.192 8.541 1.00 95.19 87 GLU A N 1
ATOM 644 C CA . GLU A 1 87 ? 11.759 0.987 9.945 1.00 95.19 87 GLU A CA 1
ATOM 645 C C . GLU A 1 87 ? 10.664 1.415 10.940 1.00 95.19 87 GLU A C 1
ATOM 647 O O . GLU A 1 87 ? 10.580 0.893 12.053 1.00 95.19 87 GLU A O 1
ATOM 652 N N . HIS A 1 88 ? 9.774 2.328 10.542 1.00 96.50 88 HIS A N 1
ATOM 653 C CA . HIS A 1 88 ? 8.655 2.785 11.368 1.00 96.50 88 HIS A CA 1
ATOM 654 C C . HIS A 1 88 ? 7.373 1.974 11.146 1.00 96.50 88 HIS A C 1
ATOM 656 O O . HIS A 1 88 ? 6.449 2.039 11.966 1.00 96.50 88 HIS A O 1
ATOM 662 N N . ALA A 1 89 ? 7.289 1.205 10.057 1.00 97.50 89 ALA A N 1
ATOM 663 C CA . ALA A 1 89 ? 6.064 0.529 9.652 1.00 97.50 89 ALA A CA 1
ATOM 664 C C . ALA A 1 89 ? 5.589 -0.480 10.708 1.00 97.50 89 ALA A C 1
ATOM 666 O O . ALA A 1 89 ? 4.420 -0.457 11.089 1.00 97.50 89 ALA A O 1
ATOM 667 N N . GLY A 1 90 ? 6.482 -1.308 11.261 1.00 98.12 90 GLY A N 1
ATOM 668 C CA . GL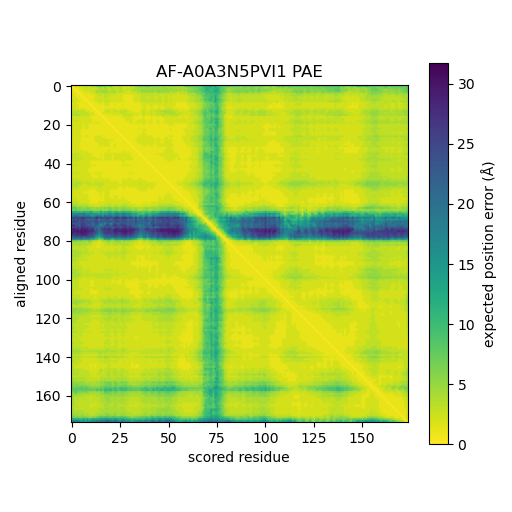Y A 1 90 ? 6.110 -2.314 12.263 1.00 98.12 90 GLY A CA 1
ATOM 669 C C . GLY A 1 90 ? 5.472 -1.720 13.528 1.00 98.12 90 GLY A C 1
ATOM 670 O O . GLY A 1 90 ? 4.491 -2.249 14.054 1.00 98.12 90 GLY A O 1
ATOM 671 N N . ALA A 1 91 ? 5.980 -0.583 14.016 1.00 98.00 91 ALA A N 1
ATOM 672 C CA . ALA A 1 91 ? 5.362 0.139 15.132 1.00 98.00 91 ALA A CA 1
ATOM 673 C C . ALA A 1 91 ? 4.003 0.742 14.741 1.00 98.00 91 ALA A C 1
ATOM 675 O O . ALA A 1 91 ? 3.051 0.698 15.524 1.00 98.00 91 ALA A O 1
ATOM 676 N N . LEU A 1 92 ? 3.891 1.256 13.514 1.00 98.38 92 LEU A N 1
ATOM 677 C CA . LEU A 1 92 ? 2.653 1.830 13.003 1.00 98.38 92 LEU A CA 1
ATOM 678 C C . LEU A 1 92 ? 1.535 0.789 12.866 1.00 98.38 92 LEU A C 1
ATOM 680 O O . LEU A 1 92 ? 0.408 1.072 13.264 1.00 98.38 92 LEU A O 1
ATOM 684 N N . TYR A 1 93 ? 1.838 -0.415 12.370 1.00 98.62 93 TYR A N 1
ATOM 685 C CA . TYR A 1 93 ? 0.873 -1.518 12.281 1.00 98.62 93 TYR A CA 1
ATOM 686 C C . TYR A 1 93 ? 0.375 -1.969 13.653 1.00 98.62 93 TYR A C 1
ATOM 688 O O . TYR A 1 93 ? -0.826 -2.175 13.815 1.00 98.62 93 TYR A O 1
ATOM 696 N N . ARG A 1 94 ? 1.264 -2.071 14.651 1.00 98.12 94 ARG A N 1
ATOM 697 C CA . ARG A 1 94 ? 0.866 -2.392 16.030 1.00 98.12 94 ARG A CA 1
ATOM 698 C C . ARG A 1 94 ? -0.119 -1.361 16.569 1.00 98.12 94 ARG A C 1
ATOM 700 O O . ARG A 1 94 ? -1.224 -1.727 16.957 1.00 98.12 94 ARG A O 1
ATOM 707 N N . ARG A 1 95 ? 0.202 -0.071 16.452 1.00 97.69 95 ARG A N 1
ATOM 708 C CA . ARG A 1 95 ? -0.717 1.005 16.851 1.00 97.69 95 ARG A CA 1
ATOM 709 C C . ARG A 1 95 ? -2.026 0.989 16.055 1.00 97.69 95 ARG A C 1
ATOM 711 O O . ARG A 1 95 ? -3.085 1.227 16.617 1.00 97.69 95 ARG A O 1
ATOM 718 N N . MET A 1 96 ? -1.972 0.716 14.751 1.00 97.19 96 MET A N 1
ATOM 719 C CA . MET A 1 96 ? -3.160 0.591 13.898 1.00 97.19 96 MET A CA 1
ATOM 720 C C . MET A 1 96 ? -4.060 -0.570 14.339 1.00 97.19 96 MET A C 1
ATOM 722 O O . MET A 1 96 ? -5.278 -0.434 14.299 1.00 97.19 96 MET A O 1
ATOM 726 N N . SER A 1 97 ? -3.485 -1.694 14.775 1.00 97.19 97 SER A N 1
ATOM 727 C CA . SER A 1 97 ? -4.243 -2.876 15.206 1.00 97.19 97 SER A CA 1
ATOM 728 C C . SER A 1 97 ? -5.079 -2.640 16.471 1.00 97.19 97 SER A C 1
ATOM 730 O O . SER A 1 97 ? -6.097 -3.301 16.664 1.00 97.19 97 SER A O 1
ATOM 732 N N . GLU A 1 98 ? -4.696 -1.654 17.284 1.00 96.88 98 GLU A N 1
ATOM 733 C CA . GLU A 1 98 ? -5.411 -1.227 18.492 1.00 96.88 98 GLU A CA 1
ATOM 734 C C . GLU A 1 98 ? -6.567 -0.254 18.184 1.00 96.88 98 GLU A C 1
ATOM 736 O O . GLU A 1 98 ? -7.390 0.034 19.055 1.00 96.88 98 GLU A O 1
ATOM 741 N N . GLN A 1 99 ? -6.657 0.267 16.953 1.00 97.50 99 GLN A N 1
ATOM 742 C CA . GLN A 1 99 ? -7.681 1.238 16.570 1.00 97.50 99 GLN A CA 1
ATOM 743 C C . GLN A 1 99 ? -8.987 0.534 16.168 1.00 97.50 99 GLN A C 1
ATOM 745 O O . GLN A 1 99 ? -8.999 -0.303 15.257 1.00 97.50 99 GLN A O 1
ATOM 750 N N . PRO A 1 100 ? -10.124 0.861 16.811 1.00 97.75 100 PRO A N 1
ATOM 751 C CA . PRO A 1 100 ? -11.351 0.092 16.638 1.00 97.75 100 PRO A CA 1
ATOM 752 C C . PRO A 1 100 ? -11.960 0.242 15.240 1.00 97.75 100 PRO A C 1
ATOM 754 O O . PRO A 1 100 ? -12.629 -0.682 14.786 1.00 97.75 100 PRO A O 1
ATOM 757 N N . GLY A 1 101 ? -11.723 1.356 14.540 1.00 98.50 101 GLY A N 1
ATOM 758 C CA . GLY A 1 101 ? -12.212 1.602 13.185 1.00 98.50 101 GLY A CA 1
ATOM 759 C C . GLY A 1 101 ? -11.300 1.083 12.074 1.00 98.50 101 GLY A C 1
ATOM 760 O O . GLY A 1 101 ? -11.686 1.162 10.909 1.00 98.50 101 GLY A O 1
ATOM 761 N N . LEU A 1 102 ? -10.118 0.541 12.383 1.00 98.69 102 LEU A N 1
ATOM 762 C CA . LEU A 1 102 ? -9.151 0.101 11.372 1.00 98.69 102 LEU A CA 1
ATOM 763 C C . LEU A 1 10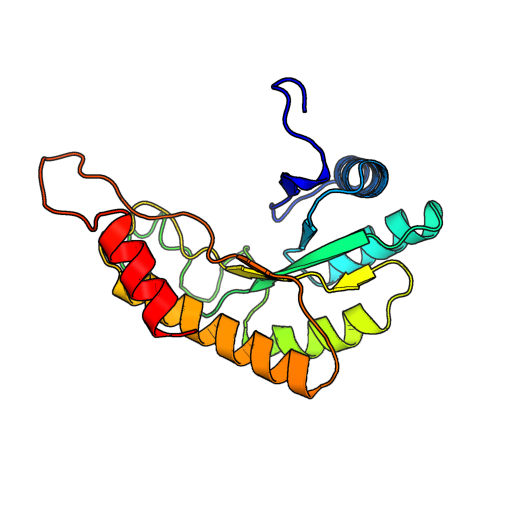2 ? -8.955 -1.405 11.391 1.00 98.69 102 LEU A C 1
ATOM 765 O O . LEU A 1 102 ? -8.765 -1.990 12.447 1.00 98.69 102 LEU A O 1
ATOM 769 N N . GLN A 1 103 ? -8.934 -2.026 10.217 1.00 98.44 103 GLN A N 1
ATOM 770 C CA . GLN A 1 103 ? -8.539 -3.415 10.011 1.00 98.44 103 GLN A CA 1
ATOM 771 C C . GLN A 1 103 ? -7.259 -3.445 9.161 1.00 98.44 103 GLN A C 1
ATOM 773 O O . GLN A 1 103 ? -7.332 -3.127 7.969 1.00 98.44 103 GLN A O 1
ATOM 778 N N . PRO A 1 104 ? -6.102 -3.840 9.731 1.00 98.44 104 PRO A N 1
ATOM 779 C CA . PRO A 1 104 ? -4.905 -4.137 8.948 1.00 98.44 104 PRO A CA 1
ATOM 780 C C . PRO A 1 104 ? -5.224 -5.187 7.878 1.00 98.44 104 PRO A C 1
ATOM 782 O O . PRO A 1 104 ? -5.659 -6.285 8.211 1.00 98.44 104 PRO A O 1
ATOM 785 N N . ALA A 1 105 ? -5.055 -4.840 6.603 1.00 98.31 105 ALA A N 1
ATOM 786 C CA . ALA A 1 105 ? -5.439 -5.699 5.482 1.00 98.31 105 ALA A CA 1
ATOM 787 C C . ALA A 1 105 ? -4.267 -6.049 4.560 1.00 98.31 105 ALA A C 1
ATOM 789 O O . ALA A 1 105 ? -4.278 -7.120 3.959 1.00 98.31 105 ALA A O 1
ATOM 790 N N . GLY A 1 106 ? -3.249 -5.196 4.448 1.00 98.38 106 GLY A N 1
ATOM 791 C CA . GLY A 1 106 ? -2.085 -5.491 3.615 1.00 98.38 106 GLY A CA 1
ATOM 792 C C . GLY A 1 106 ? -0.948 -4.497 3.776 1.00 98.38 106 GLY A C 1
ATOM 793 O O . GLY A 1 106 ? -1.097 -3.523 4.501 1.00 98.38 106 GLY A O 1
ATOM 794 N N . ILE A 1 107 ? 0.168 -4.739 3.089 1.00 98.56 107 ILE A N 1
ATOM 795 C CA . ILE A 1 107 ? 1.286 -3.794 2.923 1.00 98.56 107 ILE A CA 1
ATOM 796 C C . ILE A 1 107 ? 1.362 -3.405 1.451 1.00 98.56 107 ILE A C 1
ATOM 798 O O . ILE A 1 107 ? 1.226 -4.270 0.590 1.00 98.56 107 ILE A O 1
ATOM 802 N N . HIS A 1 108 ? 1.611 -2.128 1.166 1.00 98.25 108 HIS A N 1
ATOM 803 C CA . HIS A 1 108 ? 1.826 -1.635 -0.192 1.00 98.25 108 HIS A CA 1
ATOM 804 C C . HIS A 1 108 ? 3.233 -1.043 -0.341 1.00 98.25 108 HIS A C 1
ATOM 806 O O . HIS A 1 108 ? 3.709 -0.326 0.536 1.00 98.25 108 HIS A O 1
ATOM 812 N N . VAL A 1 109 ? 3.890 -1.287 -1.469 1.00 96.31 109 VAL A N 1
ATOM 813 C CA . VAL A 1 109 ? 5.122 -0.600 -1.870 1.00 96.31 109 VAL A CA 1
ATOM 814 C C . VAL A 1 109 ? 5.019 -0.200 -3.335 1.00 96.31 109 VAL A C 1
ATOM 816 O O . VAL A 1 109 ? 4.462 -0.923 -4.149 1.00 96.31 109 VAL A O 1
ATOM 819 N N . HIS A 1 110 ? 5.555 0.968 -3.681 1.00 95.12 110 HIS A N 1
ATOM 820 C CA . HIS A 1 110 ? 5.663 1.401 -5.070 1.00 95.12 110 HIS A CA 1
ATOM 821 C C . HIS A 1 110 ? 6.917 2.254 -5.236 1.00 95.12 110 HIS A C 1
ATOM 823 O O . HIS A 1 110 ? 6.978 3.366 -4.698 1.00 95.12 110 HIS A O 1
ATOM 829 N N . LEU A 1 111 ? 7.896 1.700 -5.958 1.00 91.25 111 LEU A N 1
ATOM 830 C CA . LEU A 1 111 ? 9.243 2.256 -6.124 1.00 91.25 111 LEU A CA 1
ATOM 831 C C . LEU A 1 111 ? 9.326 3.399 -7.139 1.00 91.25 111 LEU A C 1
ATOM 833 O O . LEU A 1 111 ? 10.253 4.202 -7.080 1.00 91.25 111 LEU A O 1
ATOM 837 N N . GLY A 1 112 ? 8.377 3.460 -8.072 1.00 89.62 112 GLY A N 1
ATOM 838 C CA . GLY A 1 112 ? 8.381 4.412 -9.174 1.00 89.62 112 GLY A CA 1
ATOM 839 C C . GLY A 1 112 ? 7.849 3.787 -10.459 1.00 89.62 112 GLY A C 1
ATOM 840 O O . GLY A 1 112 ? 7.212 2.735 -10.445 1.00 89.62 112 GLY A O 1
ATOM 841 N N . SER A 1 113 ? 8.119 4.444 -11.583 1.00 91.81 113 SER A N 1
ATOM 842 C CA . SER A 1 113 ? 7.650 4.037 -12.909 1.00 91.81 113 SER A CA 1
ATOM 843 C C . SER A 1 113 ? 8.815 3.827 -13.870 1.00 91.81 113 SER A C 1
ATOM 845 O O . SER A 1 113 ? 9.895 4.369 -13.657 1.00 91.81 113 SER A O 1
ATOM 847 N N . GLN A 1 114 ? 8.573 3.093 -14.957 1.00 93.69 114 GLN A N 1
ATOM 848 C CA . GLN A 1 114 ? 9.554 2.842 -16.014 1.00 93.69 114 GLN A CA 1
ATOM 849 C C . GLN A 1 114 ? 10.827 2.141 -15.502 1.00 93.69 114 GLN A C 1
ATOM 851 O O . GLN A 1 114 ? 11.944 2.442 -15.914 1.00 93.69 114 GLN A O 1
ATOM 856 N N . ILE A 1 115 ? 10.652 1.183 -14.593 1.00 92.44 115 ILE A N 1
ATOM 857 C CA . ILE A 1 115 ? 11.733 0.370 -14.041 1.00 92.44 115 ILE A CA 1
ATOM 858 C C . ILE A 1 115 ? 12.073 -0.724 -15.058 1.00 92.44 115 ILE A C 1
ATOM 860 O O . ILE A 1 115 ? 11.271 -1.621 -15.323 1.00 92.44 115 ILE A O 1
ATOM 864 N N . ILE A 1 116 ? 13.269 -0.636 -15.637 1.00 94.38 116 ILE A N 1
ATOM 865 C CA . ILE A 1 116 ? 13.763 -1.534 -16.697 1.00 94.38 116 ILE A CA 1
ATOM 866 C C . ILE A 1 116 ? 14.657 -2.668 -16.163 1.00 94.38 116 ILE A C 1
ATOM 868 O O . ILE A 1 116 ? 15.359 -3.324 -16.926 1.00 94.38 116 ILE A O 1
ATOM 872 N N . SER A 1 117 ? 14.621 -2.915 -14.851 1.00 92.75 117 SER A N 1
ATOM 873 C CA . SER A 1 117 ? 15.297 -4.028 -14.174 1.00 92.75 117 SER A CA 1
ATOM 874 C C . SER A 1 117 ? 14.374 -4.645 -13.122 1.00 92.75 117 SER A C 1
ATOM 876 O O . SER A 1 117 ? 13.644 -3.937 -12.431 1.00 92.75 117 SER A O 1
ATOM 878 N N . THR A 1 118 ? 14.402 -5.969 -12.972 1.00 93.81 118 THR A N 1
ATOM 879 C CA . THR A 1 118 ? 13.627 -6.674 -11.936 1.00 93.81 118 THR A CA 1
ATOM 880 C C . THR A 1 118 ? 14.279 -6.615 -10.557 1.00 93.81 118 THR A C 1
ATOM 882 O O . THR A 1 118 ? 13.606 -6.863 -9.561 1.00 93.81 118 THR A O 1
ATOM 885 N N . GLU A 1 119 ? 15.568 -6.281 -10.469 1.00 93.50 119 GLU A N 1
ATOM 886 C CA . GLU A 1 119 ? 16.327 -6.320 -9.213 1.00 93.50 119 GLU A CA 1
ATOM 887 C C . GLU A 1 119 ? 15.775 -5.366 -8.132 1.00 93.50 119 GLU A C 1
ATOM 889 O O . 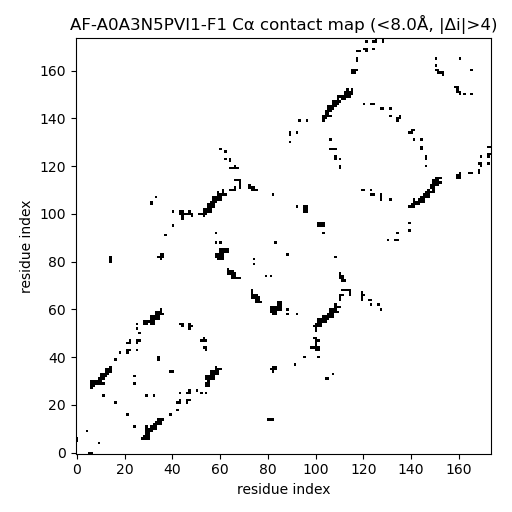GLU A 1 119 ? 15.531 -5.835 -7.015 1.00 93.50 119 GLU A O 1
ATOM 894 N N . PRO A 1 120 ? 15.493 -4.071 -8.403 1.00 92.31 120 PRO A N 1
ATOM 895 C CA . PRO A 1 120 ? 14.959 -3.178 -7.370 1.00 92.31 120 PRO A CA 1
ATOM 896 C C . PRO A 1 120 ? 13.593 -3.642 -6.856 1.00 92.31 120 PRO A C 1
ATOM 898 O O . PRO A 1 120 ? 13.323 -3.593 -5.657 1.00 92.31 120 PRO A O 1
ATOM 901 N N . ILE A 1 121 ? 12.756 -4.152 -7.765 1.00 91.81 121 ILE A N 1
ATOM 902 C CA . ILE A 1 121 ? 11.431 -4.700 -7.458 1.00 91.81 121 ILE A CA 1
ATOM 903 C C . ILE A 1 121 ? 11.571 -5.909 -6.534 1.00 91.81 121 ILE A C 1
ATOM 905 O O . ILE A 1 121 ? 10.896 -5.971 -5.509 1.00 91.81 121 ILE A O 1
ATOM 909 N N . GLN A 1 122 ? 12.466 -6.845 -6.862 1.00 93.94 122 GLN A N 1
ATOM 910 C CA . GLN A 1 122 ? 12.707 -8.036 -6.052 1.00 93.94 122 GLN A CA 1
ATOM 911 C C . GLN A 1 122 ? 13.182 -7.666 -4.644 1.00 93.94 122 GLN A C 1
ATOM 913 O O . GLN A 1 122 ? 12.679 -8.212 -3.662 1.00 93.94 122 GLN A O 1
ATOM 918 N N . ARG A 1 123 ? 14.107 -6.707 -4.526 1.00 93.44 123 ARG A N 1
ATOM 919 C CA . ARG A 1 123 ? 14.578 -6.222 -3.224 1.00 93.44 123 ARG A CA 1
ATOM 920 C C . ARG A 1 123 ? 13.449 -5.599 -2.402 1.00 93.44 123 ARG A C 1
ATOM 922 O O . ARG A 1 123 ? 13.306 -5.923 -1.230 1.00 93.44 123 ARG A O 1
ATOM 929 N N . ALA A 1 124 ? 12.630 -4.741 -3.005 1.00 93.62 124 ALA A N 1
ATOM 930 C CA . ALA A 1 124 ? 11.511 -4.111 -2.306 1.00 93.62 124 ALA A CA 1
ATOM 931 C C . ALA A 1 124 ? 10.462 -5.127 -1.863 1.00 93.62 124 ALA A C 1
ATOM 933 O O . ALA A 1 124 ? 9.978 -5.066 -0.734 1.00 93.62 124 ALA A O 1
ATOM 934 N N . ALA A 1 125 ? 10.153 -6.083 -2.737 1.00 94.62 125 ALA A N 1
ATOM 935 C CA . ALA A 1 125 ? 9.237 -7.163 -2.438 1.00 94.62 125 ALA A CA 1
ATOM 936 C C . ALA A 1 125 ? 9.768 -8.030 -1.272 1.00 94.62 125 ALA A C 1
ATOM 938 O O . ALA A 1 125 ? 9.002 -8.406 -0.387 1.00 94.62 125 ALA A O 1
ATOM 939 N N . LEU A 1 126 ? 11.084 -8.275 -1.200 1.00 95.62 126 LEU A N 1
ATOM 940 C CA . LEU A 1 126 ? 11.701 -9.024 -0.102 1.00 95.62 126 LEU A CA 1
ATOM 941 C C . LEU A 1 126 ? 11.548 -8.291 1.237 1.00 95.62 126 LEU A C 1
ATOM 943 O O . LEU A 1 126 ? 11.187 -8.909 2.237 1.00 95.62 126 LEU A O 1
ATOM 947 N N . GLU A 1 127 ? 11.785 -6.980 1.260 1.00 95.88 127 GLU A N 1
ATOM 948 C CA . GLU A 1 127 ? 11.642 -6.167 2.471 1.00 95.88 127 GLU A CA 1
ATOM 949 C C . GLU A 1 127 ? 10.195 -6.131 2.991 1.00 95.88 127 GLU A C 1
ATOM 951 O O . GLU A 1 127 ? 9.958 -6.307 4.188 1.00 95.88 127 GLU A O 1
ATOM 956 N N . VAL A 1 128 ? 9.196 -6.004 2.109 1.00 96.00 128 VAL A 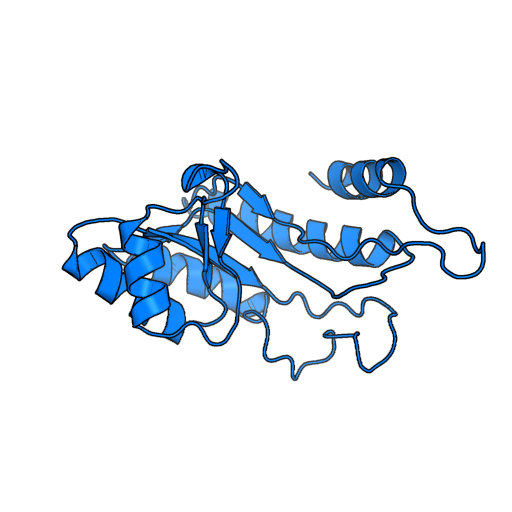N 1
ATOM 957 C CA . VAL A 1 128 ? 7.787 -6.058 2.543 1.00 96.00 128 VAL A CA 1
ATOM 958 C C . VAL A 1 128 ? 7.351 -7.458 2.979 1.00 96.00 128 VAL A C 1
ATOM 960 O O . VAL A 1 128 ? 6.538 -7.571 3.893 1.00 96.00 128 VAL A O 1
ATOM 963 N N . VAL A 1 129 ? 7.903 -8.528 2.391 1.00 96.81 129 VAL A N 1
ATOM 964 C CA . VAL A 1 129 ? 7.658 -9.909 2.844 1.00 96.81 129 VAL A CA 1
ATOM 965 C C . VAL A 1 129 ? 8.251 -10.140 4.234 1.00 96.81 129 VAL A C 1
ATOM 967 O O . VAL A 1 129 ? 7.594 -10.764 5.070 1.00 96.81 129 VAL A O 1
ATOM 970 N N . LYS A 1 130 ? 9.454 -9.622 4.521 1.00 97.19 130 LYS A N 1
ATOM 971 C CA . LYS A 1 130 ? 10.043 -9.675 5.870 1.00 97.19 130 LYS A CA 1
ATOM 972 C C . LYS A 1 130 ? 9.138 -8.986 6.890 1.00 97.19 130 LYS A C 1
ATOM 974 O O . LYS A 1 130 ? 8.743 -9.629 7.858 1.00 97.19 130 LYS A O 1
ATOM 979 N N . LEU A 1 131 ? 8.712 -7.750 6.614 1.00 97.94 131 LEU A N 1
ATOM 980 C CA . LEU A 1 131 ? 7.773 -7.029 7.478 1.00 97.94 131 LEU A CA 1
ATOM 981 C C . LEU A 1 131 ? 6.454 -7.799 7.657 1.00 97.94 131 LEU A C 1
ATOM 983 O O . LEU A 1 131 ? 5.950 -7.913 8.769 1.00 97.94 131 LEU A O 1
ATOM 987 N N . ALA A 1 132 ? 5.890 -8.364 6.586 1.00 97.75 132 ALA A N 1
ATOM 988 C CA . ALA A 1 132 ? 4.662 -9.154 6.674 1.00 97.75 132 ALA A CA 1
ATOM 989 C C . ALA A 1 132 ? 4.821 -10.378 7.593 1.00 97.75 132 ALA A C 1
ATOM 991 O O . ALA A 1 132 ? 3.916 -10.687 8.368 1.00 97.75 132 ALA A O 1
ATOM 992 N N . ARG A 1 133 ? 5.972 -11.062 7.529 1.00 97.50 133 ARG A N 1
ATOM 993 C CA . ARG A 1 133 ? 6.302 -12.192 8.412 1.00 97.50 133 ARG A CA 1
ATOM 994 C C . ARG A 1 133 ? 6.439 -11.734 9.866 1.00 97.50 133 ARG A C 1
ATOM 996 O O . ARG A 1 133 ? 5.811 -12.336 10.728 1.00 97.50 133 ARG A O 1
ATOM 1003 N N . GLU A 1 134 ? 7.152 -10.640 10.125 1.00 97.94 134 GLU A N 1
ATOM 1004 C CA . GLU A 1 134 ? 7.274 -10.051 11.469 1.00 97.94 134 GLU A CA 1
ATOM 1005 C C . GLU A 1 134 ? 5.906 -9.685 12.067 1.00 97.94 134 GLU A C 1
ATOM 1007 O O . GLU A 1 134 ? 5.606 -10.009 13.217 1.00 97.94 134 GLU A O 1
ATOM 1012 N N . LEU A 1 135 ? 5.036 -9.051 11.274 1.00 98.31 135 LEU A N 1
ATOM 1013 C CA . LEU A 1 135 ? 3.683 -8.691 11.699 1.00 98.31 135 LEU A CA 1
ATOM 1014 C C . LEU A 1 135 ? 2.836 -9.925 12.003 1.00 98.31 135 LEU A C 1
ATOM 1016 O O . LEU A 1 135 ? 2.183 -9.971 13.048 1.00 98.31 135 LEU A O 1
ATOM 1020 N N . ARG A 1 136 ? 2.894 -10.945 11.145 1.00 97.88 136 ARG A N 1
ATOM 1021 C CA . ARG A 1 136 ? 2.209 -12.220 11.365 1.00 97.88 136 ARG A CA 1
ATOM 1022 C C . ARG A 1 136 ? 2.657 -12.877 12.668 1.00 97.88 136 ARG A C 1
ATOM 1024 O O . ARG A 1 136 ? 1.807 -13.326 13.434 1.00 97.88 136 ARG A O 1
ATOM 1031 N N . ASP A 1 137 ? 3.960 -12.900 12.930 1.00 97.75 137 ASP A N 1
ATOM 1032 C CA . ASP A 1 137 ? 4.536 -13.494 14.139 1.00 97.75 137 ASP A CA 1
ATOM 1033 C C . ASP A 1 137 ? 4.151 -12.686 15.400 1.00 97.75 137 ASP A C 1
ATOM 1035 O O . ASP A 1 137 ? 4.042 -13.244 16.490 1.00 97.75 137 ASP A O 1
ATOM 1039 N N . SER A 1 138 ? 3.827 -11.395 15.243 1.00 96.50 138 SER A N 1
ATOM 1040 C CA . SER A 1 138 ? 3.224 -10.546 16.286 1.00 96.50 138 SER A CA 1
ATOM 1041 C C . SER A 1 138 ? 1.693 -10.670 16.420 1.00 96.50 138 SER A C 1
ATOM 1043 O O . SER A 1 138 ? 1.089 -9.980 17.239 1.00 96.50 138 SER A O 1
ATOM 1045 N N . GLY A 1 139 ? 1.048 -11.538 15.631 1.00 97.62 139 GLY A N 1
ATOM 1046 C CA . GLY A 1 139 ? -0.401 -11.773 15.651 1.00 97.62 139 GLY A CA 1
ATOM 1047 C C . GLY A 1 139 ? -1.225 -10.917 14.680 1.00 97.62 139 GLY A C 1
ATOM 1048 O O . GLY A 1 139 ? -2.448 -11.045 14.646 1.00 97.62 139 GLY A O 1
ATOM 1049 N N . ILE A 1 140 ? -0.592 -10.079 13.854 1.00 98.19 140 ILE A N 1
ATOM 1050 C CA . ILE A 1 140 ? -1.266 -9.245 12.849 1.00 98.19 140 ILE A CA 1
ATOM 1051 C C . ILE A 1 140 ? -1.275 -9.993 11.513 1.00 98.19 140 ILE A C 1
ATOM 1053 O O . ILE A 1 140 ? -0.275 -10.044 10.800 1.00 98.19 140 ILE A O 1
ATOM 1057 N N . GLN A 1 141 ? -2.421 -10.577 11.165 1.00 95.81 141 GLN A N 1
ATOM 1058 C CA . GLN A 1 141 ? -2.606 -11.281 9.895 1.00 95.81 141 GLN A CA 1
ATOM 1059 C C . GLN A 1 141 ? -2.972 -10.292 8.786 1.00 95.81 141 GLN A C 1
ATOM 1061 O O . GLN A 1 141 ? -3.933 -9.536 8.919 1.00 95.81 141 GLN A O 1
ATOM 1066 N N . LEU A 1 142 ? -2.219 -10.315 7.688 1.00 97.75 142 LEU A N 1
ATOM 1067 C CA . LEU A 1 142 ? -2.486 -9.504 6.502 1.00 97.75 142 LEU A CA 1
ATOM 1068 C C . LEU A 1 142 ? -3.087 -10.373 5.396 1.00 97.75 142 LEU A C 1
ATOM 1070 O O . LEU A 1 142 ? -2.674 -11.513 5.198 1.00 97.75 142 LEU A O 1
ATOM 1074 N N . GLU A 1 143 ? -4.044 -9.821 4.655 1.00 97.62 143 GLU A N 1
ATOM 1075 C CA . GLU A 1 143 ? -4.721 -10.506 3.547 1.00 97.62 143 GLU A CA 1
ATOM 1076 C C . GLU A 1 143 ? -3.903 -10.448 2.248 1.00 97.62 143 GLU A C 1
ATOM 1078 O O . GLU A 1 143 ? -4.065 -11.305 1.382 1.00 97.62 143 GLU A O 1
ATOM 1083 N N . HIS A 1 144 ? -3.057 -9.426 2.074 1.00 97.44 144 HIS A N 1
ATOM 1084 C CA . HIS A 1 144 ? -2.289 -9.236 0.844 1.00 97.44 144 HIS A CA 1
ATOM 1085 C C . HIS A 1 144 ? -0.995 -8.436 1.034 1.00 97.44 144 HIS A C 1
ATOM 1087 O O . HIS A 1 144 ? -0.836 -7.650 1.968 1.00 97.44 144 HIS A O 1
ATOM 1093 N N . ILE A 1 145 ? -0.093 -8.607 0.071 1.00 97.31 145 ILE A N 1
ATOM 1094 C CA . ILE A 1 145 ? 1.039 -7.719 -0.189 1.00 97.31 145 ILE A CA 1
ATOM 1095 C C . ILE A 1 145 ? 0.834 -7.157 -1.596 1.00 97.31 145 ILE A C 1
ATOM 1097 O O . ILE A 1 145 ? 0.571 -7.908 -2.534 1.00 97.31 145 ILE A O 1
ATOM 1101 N N . ASP A 1 146 ? 0.931 -5.840 -1.730 1.00 97.25 146 ASP A N 1
ATOM 1102 C CA . ASP A 1 146 ? 0.833 -5.115 -2.991 1.00 97.25 146 ASP A CA 1
ATOM 1103 C C . ASP A 1 146 ? 2.206 -4.519 -3.331 1.00 97.25 146 ASP A C 1
ATOM 1105 O O . ASP A 1 146 ? 2.698 -3.613 -2.658 1.00 97.25 146 ASP A O 1
ATOM 1109 N N . VAL A 1 147 ? 2.848 -5.057 -4.366 1.0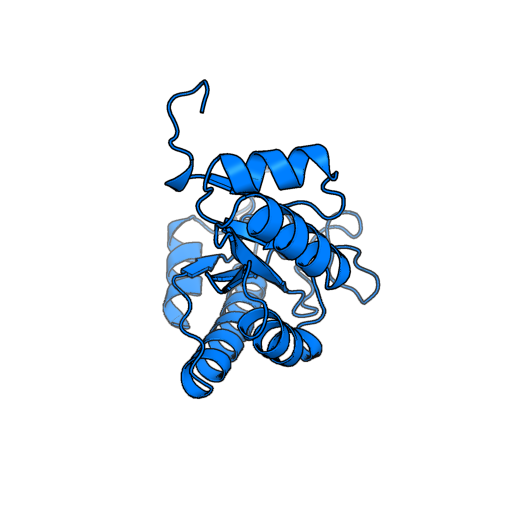0 95.31 147 VAL A N 1
ATOM 1110 C CA . VAL A 1 147 ? 4.168 -4.611 -4.849 1.00 95.31 147 VAL A CA 1
ATOM 1111 C C . VAL A 1 147 ? 4.081 -3.437 -5.833 1.00 95.31 147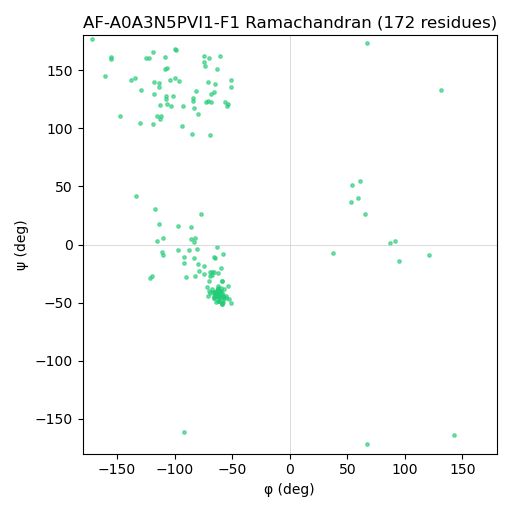 VAL A C 1
ATOM 1113 O O . VAL A 1 147 ? 5.097 -3.019 -6.392 1.00 95.31 147 VAL A O 1
ATOM 1116 N N . GLY A 1 148 ? 2.874 -2.906 -6.045 1.00 94.38 148 GLY A N 1
ATOM 1117 C CA . GLY A 1 148 ? 2.613 -1.772 -6.910 1.00 94.38 148 GLY A CA 1
ATOM 1118 C C . GLY A 1 148 ? 2.855 -2.069 -8.390 1.00 94.38 148 GLY A C 1
ATOM 1119 O O . GLY A 1 148 ? 3.076 -3.200 -8.823 1.00 94.38 148 GLY A O 1
ATOM 1120 N N . GLY A 1 149 ? 2.792 -1.008 -9.193 1.00 94.00 149 GLY A N 1
ATOM 1121 C CA . GLY A 1 149 ? 3.192 -1.043 -10.600 1.00 94.00 149 GLY A CA 1
ATOM 1122 C C . GLY A 1 149 ? 4.656 -0.649 -10.800 1.00 94.00 149 GLY A C 1
ATOM 1123 O O . GLY A 1 149 ? 5.440 -0.592 -9.855 1.00 94.00 149 GLY A O 1
ATOM 1124 N N . GLY A 1 150 ? 4.990 -0.287 -12.038 1.00 92.81 150 GLY A N 1
ATOM 1125 C CA . GLY A 1 150 ? 6.258 0.368 -12.368 1.00 92.81 150 GLY A CA 1
ATOM 1126 C C . GLY A 1 150 ? 7.134 -0.375 -13.366 1.00 92.81 150 GLY A C 1
ATOM 1127 O O . GLY A 1 150 ? 8.101 0.212 -13.843 1.00 92.81 150 GLY A O 1
ATOM 1128 N N . LEU A 1 151 ? 6.787 -1.616 -13.722 1.00 95.44 151 LEU A N 1
ATOM 1129 C CA . LEU A 1 151 ? 7.461 -2.362 -14.785 1.00 95.44 151 LEU A CA 1
ATOM 1130 C C . LEU A 1 151 ? 7.476 -1.538 -16.082 1.00 95.44 151 LEU A C 1
ATOM 1132 O O . LEU A 1 151 ? 6.424 -1.130 -16.577 1.00 95.44 151 LEU A O 1
ATOM 1136 N N . GLY A 1 152 ? 8.675 -1.258 -16.590 1.00 94.12 152 GLY A N 1
ATOM 1137 C CA . GLY A 1 152 ? 8.863 -0.425 -17.769 1.00 94.12 152 GLY A CA 1
ATOM 1138 C C . GLY A 1 152 ? 8.494 -1.123 -19.073 1.00 94.12 152 GLY A C 1
ATOM 1139 O O . GLY A 1 152 ? 8.527 -2.346 -19.184 1.00 94.12 152 GLY A O 1
ATOM 1140 N N . ILE A 1 153 ? 8.188 -0.310 -20.081 1.00 95.38 153 ILE A N 1
ATOM 1141 C CA . ILE A 1 153 ? 8.026 -0.749 -21.472 1.00 95.38 153 ILE A CA 1
ATOM 1142 C C . ILE A 1 153 ? 9.199 -0.261 -22.325 1.00 95.38 153 ILE A C 1
ATOM 1144 O O . ILE A 1 153 ? 9.906 0.670 -21.946 1.00 95.38 153 ILE A O 1
ATOM 1148 N N . SER A 1 154 ? 9.405 -0.867 -23.490 1.00 95.50 154 SER A N 1
ATOM 1149 C CA . SER A 1 154 ? 10.412 -0.397 -24.442 1.00 95.50 154 SER A CA 1
ATOM 1150 C C . SER A 1 154 ? 9.855 0.738 -25.304 1.00 95.50 154 SER A C 1
ATOM 1152 O O . SER A 1 154 ? 8.898 0.525 -26.047 1.00 95.50 154 SER A O 1
ATOM 1154 N N . TYR A 1 155 ? 10.440 1.935 -25.210 1.00 94.12 155 TYR A N 1
ATOM 1155 C CA . TYR A 1 155 ? 10.081 3.075 -26.070 1.00 94.12 155 TYR A CA 1
ATOM 1156 C C . TYR A 1 155 ? 10.916 3.139 -27.355 1.00 94.12 155 TYR A C 1
ATOM 1158 O O . TYR A 1 155 ? 10.454 3.668 -28.362 1.00 94.12 155 TYR A O 1
ATOM 1166 N N . ASP A 1 156 ? 12.138 2.613 -27.317 1.00 94.75 156 ASP A N 1
ATOM 1167 C CA . ASP A 1 156 ? 13.158 2.712 -28.368 1.00 94.75 156 ASP A CA 1
ATOM 1168 C C . ASP A 1 156 ? 13.519 1.353 -28.995 1.00 94.75 156 ASP A C 1
ATOM 1170 O O . ASP A 1 156 ? 14.401 1.272 -29.847 1.00 94.75 156 ASP A O 1
ATOM 1174 N N . GLY A 1 157 ? 12.849 0.275 -28.581 1.00 93.25 157 GLY A N 1
ATOM 1175 C CA . GLY A 1 157 ? 13.147 -1.090 -29.013 1.00 93.25 157 GLY A CA 1
ATOM 1176 C C . GLY A 1 157 ? 14.212 -1.801 -28.169 1.00 93.25 157 GLY A C 1
ATOM 1177 O O . GLY A 1 157 ? 14.514 -2.963 -28.441 1.00 93.25 157 GLY A O 1
ATOM 1178 N N . SER A 1 158 ? 14.757 -1.163 -27.127 1.00 93.38 158 SER A N 1
ATOM 1179 C CA . SER A 1 158 ? 15.635 -1.824 -26.155 1.00 93.38 158 SER A CA 1
ATOM 1180 C C . SER A 1 158 ? 14.913 -2.939 -25.388 1.00 93.38 158 SER A C 1
ATOM 1182 O O . SER A 1 158 ? 13.696 -2.908 -25.184 1.00 93.38 158 SER A O 1
ATOM 1184 N N . ARG A 1 159 ? 15.662 -3.955 -24.947 1.00 94.75 159 ARG A N 1
ATOM 1185 C CA . ARG A 1 159 ? 15.108 -5.033 -24.120 1.00 94.75 159 ARG A CA 1
ATOM 1186 C C . ARG A 1 159 ? 14.731 -4.488 -22.741 1.00 94.75 159 ARG A C 1
ATOM 1188 O O . ARG A 1 159 ? 15.571 -3.924 -22.049 1.00 94.75 159 ARG A O 1
ATOM 1195 N N . VAL A 1 160 ? 13.503 -4.771 -22.319 1.00 96.56 160 VAL A N 1
ATOM 1196 C CA . VAL A 1 160 ? 13.004 -4.558 -20.952 1.00 96.56 160 VAL A CA 1
ATOM 1197 C C . VAL A 1 160 ? 12.451 -5.875 -20.397 1.00 96.56 160 VAL A C 1
ATOM 1199 O O . VAL A 1 160 ? 12.161 -6.777 -21.192 1.00 96.56 160 VAL A O 1
ATOM 1202 N N . PRO A 1 161 ? 12.302 -6.025 -19.069 1.00 96.31 161 PRO A N 1
ATOM 1203 C CA . PRO A 1 161 ? 11.748 -7.244 -18.506 1.00 96.31 161 PRO A CA 1
ATOM 1204 C C . PRO A 1 161 ? 10.290 -7.442 -18.926 1.00 96.31 161 PRO A C 1
ATOM 1206 O O . PRO A 1 161 ? 9.477 -6.518 -18.926 1.00 96.31 161 PRO A O 1
ATOM 1209 N N . THR A 1 162 ? 9.951 -8.674 -19.268 1.00 96.75 162 THR A N 1
ATOM 1210 C CA . THR A 1 162 ? 8.580 -9.101 -19.541 1.00 96.75 162 THR A CA 1
ATOM 1211 C C . THR A 1 162 ? 7.777 -9.235 -18.246 1.00 96.75 162 THR A C 1
ATOM 1213 O O . THR A 1 162 ? 8.329 -9.390 -17.155 1.00 96.75 162 THR A O 1
ATOM 1216 N N . ALA A 1 163 ? 6.446 -9.266 -18.358 1.00 96.19 163 ALA A N 1
ATOM 1217 C CA . ALA A 1 163 ? 5.574 -9.547 -17.215 1.00 96.19 163 ALA A CA 1
ATOM 1218 C C . ALA A 1 163 ? 5.867 -10.918 -16.567 1.00 96.19 163 ALA A C 1
ATOM 1220 O O . ALA A 1 163 ? 5.732 -11.066 -15.355 1.00 96.19 163 ALA A O 1
ATOM 1221 N N . ALA A 1 164 ? 6.306 -11.905 -17.358 1.00 97.44 164 ALA A N 1
ATOM 1222 C CA . ALA A 1 164 ? 6.687 -13.224 -16.860 1.00 97.44 164 ALA A CA 1
ATOM 1223 C C . ALA A 1 164 ? 8.001 -13.185 -16.060 1.00 97.44 164 ALA A C 1
ATOM 1225 O O . ALA A 1 164 ? 8.065 -13.760 -14.977 1.00 97.44 164 ALA A O 1
ATOM 1226 N N . GLU A 1 165 ? 9.023 -12.472 -16.549 1.00 96.69 165 GLU A N 1
ATOM 1227 C CA . GLU A 1 165 ? 10.282 -12.262 -15.813 1.00 96.69 165 GLU A CA 1
ATOM 1228 C C . GLU A 1 165 ? 10.040 -11.484 -14.510 1.00 96.69 165 GLU A C 1
ATOM 1230 O O . GLU A 1 165 ? 10.577 -11.850 -13.465 1.00 96.69 165 GLU A O 1
ATOM 1235 N N . TYR A 1 166 ? 9.174 -10.465 -14.543 1.00 96.00 166 TYR A N 1
ATOM 1236 C CA . TYR A 1 166 ? 8.728 -9.747 -13.346 1.00 96.00 166 TYR A CA 1
ATOM 1237 C C . TYR A 1 166 ? 8.054 -10.684 -12.333 1.00 96.00 166 TYR A C 1
ATOM 1239 O O . TYR A 1 166 ? 8.444 -10.711 -11.166 1.00 96.00 166 TYR A O 1
ATOM 1247 N N . ALA A 1 167 ? 7.076 -11.484 -12.771 1.00 95.88 167 ALA A N 1
ATOM 1248 C CA . AL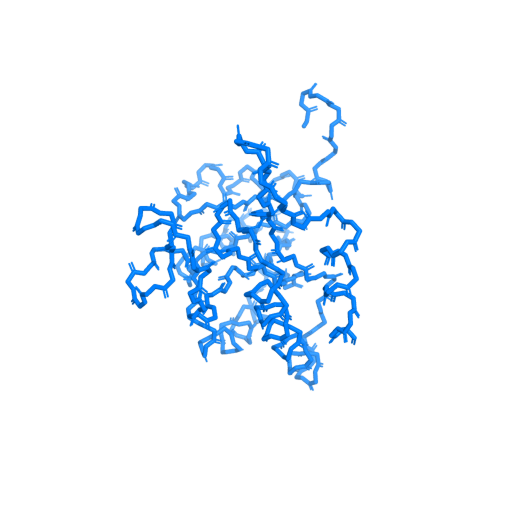A A 1 167 ? 6.361 -12.402 -11.889 1.00 95.88 167 ALA A CA 1
ATOM 1249 C C . ALA A 1 167 ? 7.302 -13.451 -11.279 1.00 95.88 167 ALA A C 1
ATOM 1251 O O . ALA A 1 167 ? 7.230 -13.710 -10.080 1.00 95.88 167 ALA A O 1
ATOM 1252 N N . ALA A 1 168 ? 8.221 -14.009 -12.072 1.00 96.19 168 ALA A N 1
ATOM 1253 C CA . ALA A 1 168 ? 9.221 -14.954 -11.586 1.00 96.19 168 ALA A CA 1
ATOM 1254 C C . ALA A 1 168 ? 10.132 -14.328 -10.516 1.00 96.19 168 ALA A C 1
ATOM 1256 O O . ALA A 1 168 ? 10.376 -14.949 -9.482 1.00 96.19 168 ALA A O 1
ATOM 1257 N N . ALA A 1 169 ? 10.585 -13.087 -10.723 1.00 93.69 169 ALA A N 1
ATOM 1258 C CA . ALA A 1 169 ? 11.420 -12.377 -9.757 1.00 93.69 169 ALA A CA 1
ATOM 1259 C C . ALA A 1 169 ? 10.690 -12.115 -8.426 1.00 93.69 169 ALA A C 1
ATOM 1261 O O . ALA A 1 169 ? 11.280 -12.294 -7.360 1.00 93.69 169 ALA A O 1
ATOM 1262 N N . VAL A 1 170 ? 9.409 -11.730 -8.480 1.00 93.38 170 VAL A N 1
ATOM 1263 C CA . VAL A 1 170 ? 8.580 -11.486 -7.285 1.00 93.38 170 VAL A CA 1
ATOM 1264 C C . VAL A 1 170 ? 8.206 -12.787 -6.572 1.00 93.38 170 VAL A C 1
ATOM 1266 O O . VAL A 1 170 ? 8.165 -12.816 -5.350 1.00 93.38 170 VAL A O 1
ATOM 1269 N N . LEU A 1 171 ? 7.952 -13.882 -7.289 1.00 93.19 171 LEU A N 1
ATOM 1270 C CA . LEU A 1 171 ? 7.600 -15.162 -6.662 1.00 93.19 171 LEU A CA 1
ATOM 1271 C C . LEU A 1 171 ? 8.799 -15.866 -6.017 1.00 93.19 171 LEU A C 1
ATOM 1273 O O . LEU A 1 171 ? 8.612 -16.624 -5.073 1.00 93.19 171 LEU A O 1
ATOM 1277 N N . ALA A 1 172 ? 10.024 -15.599 -6.475 1.00 91.44 172 ALA A N 1
ATOM 1278 C CA . ALA A 1 172 ? 11.237 -16.228 -5.945 1.00 91.44 172 ALA A CA 1
ATOM 1279 C C . ALA A 1 172 ? 11.561 -15.872 -4.478 1.00 91.44 172 ALA A C 1
ATOM 1281 O O . ALA A 1 172 ? 12.451 -16.479 -3.887 1.00 91.44 172 ALA A O 1
ATOM 1282 N N . ILE A 1 173 ? 10.886 -14.875 -3.900 1.00 85.31 173 ILE A N 1
ATOM 1283 C CA . ILE A 1 173 ? 11.142 -14.361 -2.543 1.00 85.31 173 ILE A CA 1
ATOM 1284 C C . ILE A 1 173 ? 10.032 -14.687 -1.526 1.00 85.31 173 ILE A C 1
ATOM 1286 O O . ILE A 1 173 ? 10.202 -14.402 -0.336 1.00 85.31 173 ILE A O 1
ATOM 1290 N N . VAL A 1 174 ? 8.892 -15.217 -1.987 1.00 67.88 174 VAL A N 1
ATOM 1291 C CA . VAL A 1 174 ? 7.728 -15.568 -1.152 1.00 67.88 174 VAL A CA 1
ATOM 1292 C C . VAL A 1 174 ? 7.968 -16.914 -0.486 1.00 67.88 174 VAL A C 1
ATOM 1294 O O . VAL A 1 174 ? 7.790 -16.972 0.757 1.00 67.88 174 VAL A O 1
#

Nearest PDB structures (foldseek):
  3c5q-assembly1_A-2  TM=9.745E-01  e=8.219E-19  unclassified
  2qgh-assembly1_A-2  TM=9.740E-01  e=3.696E-18  unclassified
  4xg1-assembly1_B  TM=9.242E-01  e=3.868E-15  Psychromonas ingrahamii 37
  3n2b-assembly2_D  TM=8.742E-01  e=1.354E-14  Vibrio cholerae O1 biovar El Tor str. N16961
  3n2b-assembly1_A  TM=8.286E-01  e=1.852E-14  Vibrio cholerae O1 biovar El Tor str. N16961

Solvent-accessible surface area (backbone atoms only — not comparable to full-atom values): 9621 Å² total; per-residue (Å²): 84,99,88,71,47,54,45,67,78,35,72,47,75,60,77,74,74,47,70,68,56,45,43,50,45,47,75,57,53,35,50,22,39,34,33,30,44,73,73,50,48,56,53,47,27,52,47,13,47,76,67,76,41,62,32,35,29,17,46,26,39,30,79,69,52,63,47,86,37,61,84,92,46,36,64,26,66,101,76,47,84,59,27,35,54,46,90,53,42,68,61,49,52,56,59,42,62,72,36,84,13,38,34,68,31,30,44,32,34,65,55,41,56,61,31,62,58,57,64,50,56,30,54,52,48,40,54,53,49,50,52,51,50,55,36,39,76,72,71,48,67,62,80,46,76,42,67,62,69,26,80,21,78,61,90,85,76,57,91,47,63,47,74,65,58,42,48,51,48,56,57,75,66,113

Sequence (174 aa):
MRAGFAPSDIVFSGVGKSPDEIERAVQLGLKAINAESAGELERIDRAARARSVRAKVAVRVNPDIDAGTHPHISTGLHINKFGVPLEHAGALYRRMSEQPGLQPAGIHVHLGSQIISTEPIQRAALEVVKLARELRDSGIQLEHIDVGGGLGISYDGSRVPTAAEYAAAVLAIV

Secondary structure (DSSP, 8-state):
-TTS--GGG-EE--TT--HHHHHHHHHHT-SEEEE-SHHHHHHHHHHHHHTT--EEEEEEEE--------TTT---SS--SSSEEHHHHHHHHHHHHT-TTEEEEEEE----S-B--SHHHHHHHHHHHHHHHHHHHTT---SEEE----B---SSS-----HHHHHHHHHTT-

Radius of gyration: 16.61 Å; Cα contacts (8 Å, |Δi|>4): 324; chains: 1; bounding box: 38×31×48 Å